Protein AF-A0A9D4TZZ9-F1 (afdb_monomer)

Nearest PDB structures (foldseek):
  2axd-assembly1_S  TM=3.353E-01  e=6.821E+00  Escherichia coli

InterPro domains:
  IPR019013 Vacuolar ATPase assembly integral membrane protein Vma21 [PF09446] (4-68)

Organism: Chlorella vulgaris (NCBI:txid3077)

Radius of gyration: 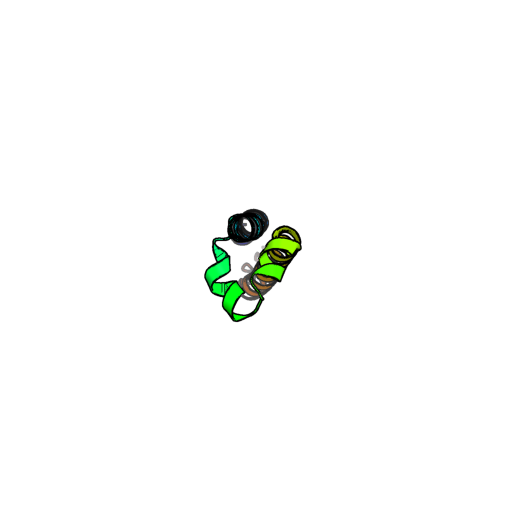18.96 Å; Cα contacts (8 Å, |Δi|>4): 49; chains: 1; bounding box: 41×22×60 Å

Mean predicted aligned error: 7.6 Å

Secondary structure (DSSP, 8-state):
-HHHHHHHHHHHHHHHHHHHHHHTTTTHHHHTTTS-HHHHHHTHHHHHHHHHHHHHHHHHHHHHHHHHHSPPPPP-----

Structure (mmCIF, N/CA/C/O backbone):
data_AF-A0A9D4TZZ9-F1
#
_entry.id   AF-A0A9D4TZZ9-F1
#
loop_
_atom_site.group_PDB
_atom_site.id
_atom_site.type_symbol
_atom_site.label_atom_id
_atom_site.label_alt_id
_atom_site.label_comp_id
_atom_site.label_asym_id
_atom_site.label_entity_id
_atom_site.label_seq_id
_atom_site.pdbx_PDB_ins_code
_atom_site.Cartn_x
_atom_site.Cartn_y
_atom_site.Cartn_z
_atom_site.occupancy
_atom_site.B_iso_or_equiv
_atom_site.auth_seq_id
_atom_site.auth_comp_id
_atom_site.auth_asym_id
_atom_site.auth_atom_id
_atom_site.pdbx_PDB_model_num
ATOM 1 N N . MET A 1 1 ? 9.315 2.342 -22.517 1.00 65.75 1 MET A N 1
ATOM 2 C CA . MET A 1 1 ? 7.834 2.200 -22.524 1.00 65.75 1 MET A CA 1
ATOM 3 C C . MET A 1 1 ? 7.340 1.198 -21.487 1.00 65.75 1 MET A C 1
ATOM 5 O O . MET A 1 1 ? 6.480 1.580 -20.710 1.00 65.75 1 MET A O 1
ATOM 9 N N . LEU A 1 2 ? 7.889 -0.025 -21.421 1.00 80.50 2 LEU A N 1
ATOM 10 C CA . LEU A 1 2 ? 7.450 -1.054 -20.463 1.00 80.50 2 LEU A CA 1
ATOM 11 C C . LEU A 1 2 ? 7.471 -0.580 -18.995 1.00 80.50 2 LEU A C 1
ATOM 13 O O . LEU A 1 2 ? 6.481 -0.758 -18.295 1.00 80.50 2 LEU A O 1
ATOM 17 N N . LEU A 1 3 ? 8.554 0.078 -18.559 1.00 80.69 3 LEU A N 1
ATOM 18 C CA . LEU A 1 3 ? 8.701 0.612 -17.199 1.00 80.69 3 LEU A CA 1
ATOM 19 C C . LEU A 1 3 ? 7.553 1.564 -16.826 1.00 80.69 3 LEU A C 1
ATOM 21 O O . LEU A 1 3 ? 6.885 1.370 -15.816 1.00 80.69 3 LEU A O 1
ATOM 25 N N . ILE A 1 4 ? 7.262 2.538 -17.689 1.00 83.44 4 ILE A N 1
ATOM 26 C CA . ILE A 1 4 ? 6.177 3.506 -17.477 1.00 83.44 4 ILE A CA 1
ATOM 27 C C . ILE A 1 4 ? 4.832 2.782 -17.365 1.00 83.44 4 ILE A C 1
ATOM 29 O O . ILE A 1 4 ? 4.111 3.002 -16.401 1.00 83.44 4 ILE A O 1
ATOM 33 N N . THR A 1 5 ? 4.512 1.874 -18.292 1.00 86.12 5 THR A N 1
ATOM 34 C CA . THR A 1 5 ? 3.232 1.148 -18.277 1.00 86.12 5 THR A CA 1
ATOM 35 C C . THR A 1 5 ? 3.058 0.300 -17.017 1.00 86.12 5 THR A C 1
ATOM 37 O O . THR A 1 5 ? 1.987 0.319 -16.413 1.00 86.12 5 THR A O 1
ATOM 40 N N . VAL A 1 6 ? 4.108 -0.408 -16.587 1.00 88.06 6 VAL A N 1
ATOM 41 C CA . VAL A 1 6 ? 4.081 -1.227 -15.365 1.00 88.06 6 VAL A CA 1
ATOM 42 C C . VAL A 1 6 ? 3.843 -0.352 -14.139 1.00 88.06 6 VAL A C 1
ATOM 44 O O . VAL A 1 6 ? 2.948 -0.639 -13.346 1.00 88.06 6 VAL A O 1
ATOM 47 N N . PHE A 1 7 ? 4.587 0.746 -13.996 1.00 88.56 7 PHE A N 1
ATOM 48 C CA . PHE A 1 7 ? 4.431 1.627 -12.843 1.00 88.56 7 PHE A CA 1
ATOM 49 C C . PHE A 1 7 ? 3.113 2.403 -12.859 1.00 88.56 7 PHE A C 1
ATOM 51 O O . PHE A 1 7 ? 2.519 2.572 -11.800 1.00 88.56 7 PHE A O 1
ATOM 58 N N . SER A 1 8 ? 2.581 2.787 -14.023 1.00 87.06 8 SER A N 1
ATOM 59 C CA . SER A 1 8 ? 1.229 3.353 -14.122 1.00 87.06 8 SER A CA 1
ATOM 60 C C . SER A 1 8 ? 0.159 2.373 -13.637 1.00 87.06 8 SER A C 1
ATOM 62 O O . SER A 1 8 ? -0.759 2.776 -12.927 1.00 87.06 8 SER A O 1
ATOM 64 N N . LEU A 1 9 ? 0.286 1.083 -13.966 1.00 90.50 9 LEU A N 1
ATOM 65 C CA . LEU A 1 9 ? -0.647 0.062 -13.488 1.00 90.50 9 LEU A CA 1
ATOM 66 C C . LEU A 1 9 ? -0.513 -0.152 -11.971 1.00 90.50 9 LEU A C 1
ATOM 68 O O . LEU A 1 9 ? -1.514 -0.234 -11.260 1.00 90.50 9 LEU A O 1
ATOM 72 N N . LEU A 1 10 ? 0.724 -0.189 -11.467 1.00 88.81 10 LEU A N 1
ATOM 73 C CA . LEU A 1 10 ? 1.020 -0.333 -10.040 1.00 88.81 10 LEU A CA 1
ATOM 74 C C . LEU A 1 10 ? 0.503 0.851 -9.216 1.00 88.81 10 LEU A C 1
ATOM 76 O O . LEU A 1 10 ? -0.040 0.627 -8.138 1.00 88.81 10 LEU A O 1
ATOM 80 N N . MET A 1 11 ? 0.588 2.078 -9.734 1.00 88.19 11 MET A N 1
ATOM 81 C CA . MET A 1 11 ? 0.045 3.283 -9.088 1.00 88.19 11 MET A CA 1
ATOM 82 C C . MET A 1 11 ? -1.460 3.221 -8.848 1.00 88.19 11 MET A C 1
ATOM 84 O O . MET A 1 11 ? -1.959 3.916 -7.972 1.00 88.19 11 MET A O 1
ATOM 88 N N . VAL A 1 12 ? -2.186 2.403 -9.608 1.00 87.81 12 VAL A N 1
ATOM 89 C CA . VAL A 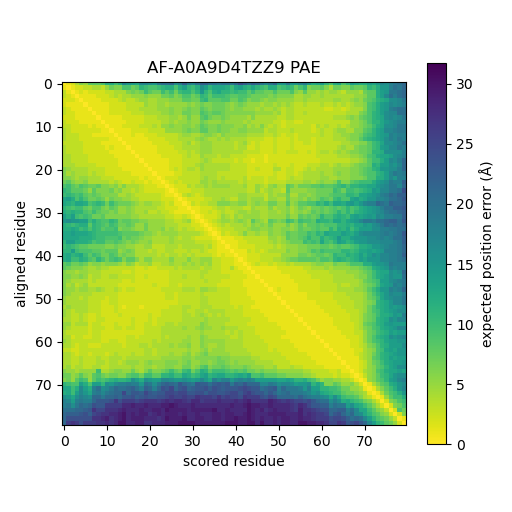1 12 ? -3.626 2.201 -9.425 1.00 87.81 12 VAL A CA 1
ATOM 90 C C . VAL A 1 12 ? -3.881 0.953 -8.582 1.00 87.81 12 VAL A C 1
ATOM 92 O O . VAL A 1 12 ? -4.631 0.995 -7.608 1.00 87.81 12 VAL A O 1
ATOM 95 N N . ALA A 1 13 ? -3.229 -0.160 -8.918 1.00 91.06 13 ALA A N 1
ATOM 96 C CA . ALA A 1 13 ? -3.480 -1.447 -8.282 1.00 91.06 13 ALA A CA 1
ATOM 97 C C . ALA A 1 13 ? -3.008 -1.503 -6.819 1.00 91.06 13 ALA A C 1
ATOM 99 O O . ALA A 1 13 ? -3.739 -2.003 -5.963 1.00 91.06 13 ALA A O 1
ATOM 100 N N . LEU A 1 14 ? -1.817 -0.986 -6.499 1.00 90.62 14 LEU A N 1
ATOM 101 C CA . LEU A 1 14 ? -1.262 -1.034 -5.140 1.00 90.62 14 LEU A CA 1
ATOM 102 C C . LEU A 1 14 ? -2.102 -0.266 -4.108 1.00 90.62 14 LEU A C 1
ATOM 104 O O . LEU A 1 14 ? -2.451 -0.863 -3.091 1.00 90.62 14 LEU A O 1
ATOM 108 N N . PRO A 1 15 ? -2.486 1.006 -4.319 1.00 90.62 15 PRO A N 1
ATOM 109 C CA . PRO A 1 15 ? -3.310 1.703 -3.337 1.00 90.62 15 PRO A CA 1
ATOM 110 C C . PRO A 1 15 ? -4.703 1.096 -3.193 1.00 90.62 15 PRO A C 1
ATOM 112 O O . PRO A 1 15 ? -5.190 0.985 -2.071 1.00 90.62 15 PRO A O 1
ATOM 115 N N . LEU A 1 16 ? -5.333 0.652 -4.288 1.00 91.88 16 LEU A N 1
ATOM 116 C CA . LEU A 1 16 ? -6.648 0.006 -4.223 1.00 91.88 16 LEU A CA 1
ATOM 117 C C . LEU A 1 16 ? -6.598 -1.315 -3.450 1.00 91.88 16 LEU A C 1
ATOM 119 O O . LEU A 1 16 ? -7.480 -1.589 -2.637 1.00 91.88 16 LEU A O 1
ATOM 123 N N . THR A 1 17 ? -5.564 -2.129 -3.676 1.00 92.19 17 THR A N 1
ATOM 124 C CA . THR A 1 17 ? -5.379 -3.392 -2.947 1.00 92.19 17 THR A CA 1
ATOM 125 C C . THR A 1 17 ? -5.053 -3.149 -1.477 1.00 92.19 17 THR A C 1
ATOM 127 O O . THR A 1 17 ? -5.692 -3.760 -0.623 1.00 92.19 17 THR A O 1
ATOM 130 N N . ALA A 1 18 ? -4.151 -2.212 -1.167 1.00 90.94 18 ALA A N 1
ATOM 131 C CA . ALA A 1 18 ? -3.821 -1.827 0.205 1.00 90.94 18 ALA A CA 1
ATOM 132 C C . ALA A 1 18 ? -5.051 -1.299 0.962 1.00 90.94 18 ALA A C 1
ATOM 134 O O . ALA A 1 18 ? -5.335 -1.760 2.069 1.00 90.94 18 ALA A O 1
ATOM 135 N N . PHE A 1 19 ? -5.824 -0.404 0.337 1.00 91.56 19 PHE A N 1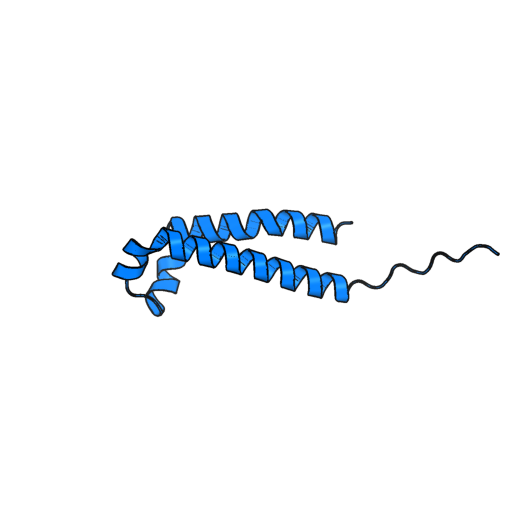
ATOM 136 C CA . PHE A 1 19 ? -7.072 0.110 0.898 1.00 91.56 19 PHE A CA 1
ATOM 137 C C . PHE A 1 19 ? -8.075 -1.018 1.139 1.00 91.56 19 PHE A C 1
ATOM 139 O O . PHE A 1 19 ? -8.580 -1.169 2.246 1.00 91.56 19 PHE A O 1
ATOM 146 N N . SER A 1 20 ? -8.338 -1.844 0.123 1.00 92.31 20 SER A N 1
ATOM 147 C CA . SER A 1 20 ? -9.313 -2.935 0.204 1.00 92.31 20 SER A CA 1
ATOM 148 C C . SER A 1 20 ? -8.936 -3.966 1.271 1.00 92.31 20 SER A C 1
ATOM 150 O O . SER A 1 20 ? -9.794 -4.444 2.012 1.00 92.31 20 SER A O 1
ATOM 152 N N . TRP A 1 21 ? -7.654 -4.303 1.411 1.00 92.31 21 TRP A N 1
ATOM 153 C CA . TRP A 1 21 ? -7.200 -5.248 2.433 1.00 92.31 21 TRP A CA 1
ATOM 154 C C . TRP A 1 21 ? -7.307 -4.682 3.848 1.00 92.31 21 TRP A C 1
ATOM 156 O O . TRP A 1 21 ? -7.757 -5.397 4.745 1.00 92.31 21 TRP A O 1
ATOM 166 N N . ALA A 1 22 ? -6.945 -3.415 4.049 1.00 88.81 22 ALA A N 1
ATOM 167 C CA . ALA A 1 22 ? -7.113 -2.737 5.332 1.00 88.81 22 ALA A CA 1
ATOM 168 C C . ALA A 1 22 ? -8.600 -2.561 5.696 1.00 88.81 22 ALA A C 1
ATOM 170 O O . ALA A 1 22 ? -9.006 -2.803 6.834 1.00 88.81 22 ALA A O 1
ATOM 171 N N . TRP A 1 23 ? -9.431 -2.217 4.710 1.00 89.88 23 TRP A N 1
ATOM 172 C CA . TRP A 1 23 ? -10.877 -2.071 4.867 1.00 89.88 23 TRP A CA 1
ATOM 173 C C . TRP A 1 23 ? -11.560 -3.378 5.275 1.00 89.88 23 TRP A C 1
ATOM 175 O O . TRP A 1 23 ? -12.401 -3.386 6.163 1.00 89.88 23 TRP A O 1
ATOM 185 N N . ASN A 1 24 ? -11.170 -4.501 4.669 1.00 89.56 24 ASN A N 1
ATOM 186 C CA . ASN A 1 24 ? -11.719 -5.820 4.999 1.00 89.56 24 ASN A CA 1
ATOM 187 C C . ASN A 1 24 ? -11.109 -6.441 6.269 1.00 89.56 24 ASN A C 1
ATOM 189 O O . ASN A 1 24 ? -11.374 -7.602 6.570 1.00 89.56 24 ASN A O 1
ATOM 193 N N . GLY A 1 25 ? -10.240 -5.717 6.978 1.00 85.75 25 GLY A N 1
ATOM 194 C CA . GLY A 1 25 ? -9.590 -6.194 8.199 1.00 85.75 25 GLY A CA 1
ATOM 195 C C . GLY A 1 25 ? -8.587 -7.323 8.001 1.00 85.75 25 GLY A C 1
ATOM 196 O O . GLY A 1 25 ? -8.136 -7.955 8.952 1.00 85.75 25 GLY A O 1
ATOM 197 N N . ARG A 1 26 ? -8.152 -7.551 6.759 1.00 88.81 26 ARG A N 1
ATOM 198 C CA . ARG A 1 26 ? -7.157 -8.578 6.422 1.00 88.81 26 ARG A CA 1
ATOM 199 C C . ARG A 1 26 ? -5.792 -8.302 7.054 1.00 88.81 26 ARG A C 1
ATOM 201 O O . ARG A 1 26 ? -4.999 -9.220 7.231 1.00 88.81 26 ARG A O 1
ATOM 208 N N . LEU A 1 27 ? -5.530 -7.035 7.371 1.00 85.44 27 LEU A N 1
ATOM 209 C CA . LEU A 1 27 ? -4.312 -6.565 8.024 1.00 85.44 27 LEU A CA 1
ATOM 210 C C . LEU A 1 27 ? -4.467 -6.426 9.544 1.00 85.44 27 LEU A C 1
ATOM 212 O O . LEU A 1 27 ? -3.482 -6.123 10.207 1.00 85.44 27 LEU A O 1
ATOM 216 N N . ASP A 1 28 ? -5.650 -6.682 10.113 1.00 85.00 28 ASP A N 1
ATOM 217 C CA . ASP A 1 28 ? -5.904 -6.474 11.544 1.00 85.00 28 ASP A CA 1
ATOM 218 C C . ASP A 1 28 ? -4.968 -7.320 12.409 1.00 85.00 28 ASP A C 1
ATOM 220 O O . ASP A 1 28 ? -4.448 -6.824 13.398 1.00 85.00 28 ASP A O 1
ATOM 224 N N . GLY A 1 29 ? -4.650 -8.553 11.999 1.00 84.50 29 GLY A N 1
ATOM 225 C CA . GLY A 1 29 ? -3.689 -9.398 12.720 1.00 84.50 29 GLY A CA 1
ATOM 226 C C . GLY A 1 29 ? -2.283 -8.790 12.822 1.00 84.50 29 GLY A C 1
ATOM 227 O O . GLY A 1 29 ? -1.607 -8.974 13.829 1.00 84.50 29 GLY A O 1
ATOM 228 N N . LEU A 1 30 ? -1.857 -8.024 11.813 1.00 85.75 30 LEU A N 1
ATOM 229 C CA . LEU A 1 30 ? -0.591 -7.287 11.851 1.00 85.75 30 LEU A CA 1
ATOM 230 C C . LEU A 1 30 ? -0.744 -5.978 12.629 1.00 85.75 30 LEU A C 1
ATOM 232 O O . LEU A 1 30 ? 0.116 -5.629 13.435 1.00 85.75 30 LEU A O 1
ATOM 236 N N . LEU A 1 31 ? -1.847 -5.262 12.420 1.00 85.44 31 LEU A N 1
ATOM 237 C CA . LEU A 1 31 ? -2.076 -3.948 13.011 1.00 85.44 31 LEU A CA 1
ATOM 238 C C . LEU A 1 31 ? -2.368 -4.011 14.513 1.00 85.44 31 LEU A C 1
ATOM 240 O O . LEU A 1 31 ? -1.973 -3.098 15.228 1.00 85.44 31 LEU A O 1
ATOM 244 N N . LEU A 1 32 ? -2.973 -5.091 15.010 1.00 86.88 32 LEU A N 1
ATOM 245 C CA . LEU A 1 32 ? -3.247 -5.314 16.436 1.00 86.88 32 LEU A CA 1
ATOM 246 C C . LEU A 1 32 ? -1.976 -5.403 17.290 1.00 86.88 32 LEU A C 1
ATOM 248 O O . LEU A 1 32 ? -2.036 -5.208 18.500 1.00 86.88 32 LEU A O 1
ATOM 252 N N . SER A 1 33 ? -0.820 -5.673 16.674 1.00 85.25 33 SER A N 1
ATOM 253 C CA . SER A 1 33 ? 0.470 -5.640 17.374 1.00 85.25 33 SER A CA 1
ATOM 254 C C . SER A 1 33 ? 0.947 -4.216 17.701 1.00 85.25 33 SER A C 1
ATOM 256 O O . SER A 1 33 ? 1.823 -4.046 18.545 1.00 85.25 33 SER A O 1
ATOM 258 N N . ILE A 1 34 ? 0.366 -3.197 17.056 1.00 86.44 34 ILE A N 1
ATOM 259 C CA . ILE A 1 34 ? 0.784 -1.788 17.148 1.00 86.44 34 ILE A CA 1
ATOM 260 C C . ILE A 1 34 ? -0.377 -0.891 17.613 1.00 86.44 34 ILE A C 1
ATOM 262 O O . ILE A 1 34 ? -0.163 0.103 18.303 1.00 86.44 34 ILE A O 1
ATOM 266 N N . LEU A 1 35 ? -1.614 -1.233 17.248 1.00 86.31 35 LEU A N 1
ATOM 267 C CA . LEU A 1 35 ? -2.825 -0.452 17.482 1.00 86.31 35 LEU A CA 1
ATOM 268 C C . LEU A 1 35 ? -3.818 -1.235 18.340 1.00 86.31 35 LEU A C 1
ATOM 270 O O . LEU A 1 35 ? -3.957 -2.449 18.210 1.00 86.31 35 LEU A O 1
ATOM 274 N N . SER A 1 36 ? -4.555 -0.529 19.198 1.00 88.00 36 SER A N 1
ATOM 275 C CA . SER A 1 36 ? -5.604 -1.164 19.992 1.00 88.00 36 SER A CA 1
ATOM 276 C C . SER A 1 36 ? -6.806 -1.556 19.112 1.00 88.00 36 SER A C 1
ATOM 278 O O . SER A 1 36 ? -7.096 -0.872 18.125 1.00 88.00 36 SER A O 1
ATOM 280 N N . PRO A 1 37 ? -7.555 -2.616 19.474 1.00 85.69 37 PRO A N 1
ATOM 281 C CA . PRO A 1 37 ? -8.717 -3.073 18.702 1.00 85.69 37 PRO A CA 1
ATOM 282 C C . PRO A 1 37 ? -9.760 -1.970 18.494 1.00 85.69 37 PRO A C 1
ATOM 284 O O . PRO A 1 37 ? -10.320 -1.823 17.413 1.00 85.69 37 PRO A O 1
ATOM 287 N N . LYS A 1 38 ? -9.962 -1.143 19.525 1.00 87.50 38 LYS A N 1
ATOM 288 C CA . LYS A 1 38 ? -10.917 -0.034 19.510 1.00 87.50 38 LYS A CA 1
ATOM 289 C C . LYS A 1 38 ? -10.531 1.046 18.493 1.00 87.50 38 LYS A C 1
ATOM 291 O O . LYS A 1 38 ? -11.382 1.557 17.776 1.00 87.50 38 LYS A O 1
ATOM 296 N N . LEU A 1 39 ? -9.232 1.341 18.384 1.00 85.25 39 LEU A N 1
ATOM 297 C CA . LEU A 1 39 ? -8.691 2.277 17.395 1.00 85.25 39 LEU A CA 1
ATOM 298 C C . LEU A 1 39 ? -8.832 1.741 15.967 1.00 85.25 39 LEU A C 1
ATOM 300 O O . LEU A 1 39 ? -9.142 2.504 15.057 1.00 85.25 39 LEU A O 1
ATOM 304 N N . LEU A 1 40 ? -8.630 0.435 15.773 1.00 85.56 40 LEU A N 1
ATOM 305 C CA . LEU A 1 40 ? -8.812 -0.210 14.471 1.00 85.56 40 LEU A CA 1
ATOM 306 C C . LEU A 1 40 ? -10.257 -0.148 13.988 1.00 85.56 40 LEU A C 1
ATOM 308 O 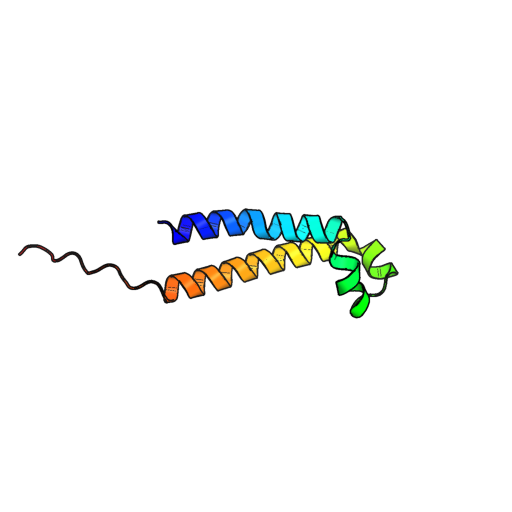O . LEU A 1 40 ? -10.487 0.031 12.797 1.00 85.56 40 LEU A O 1
ATOM 312 N N . GLU A 1 41 ? -11.216 -0.282 14.897 1.00 86.06 41 GLU A N 1
ATOM 313 C CA . GLU A 1 41 ? -12.637 -0.239 14.569 1.00 86.06 41 GLU A CA 1
ATOM 314 C C . GLU A 1 41 ? -13.112 1.193 14.285 1.00 86.06 41 GLU A C 1
ATOM 316 O O . GLU A 1 41 ? -13.713 1.447 13.242 1.00 86.06 41 GLU A O 1
ATOM 321 N N . GLU A 1 42 ? -12.758 2.151 15.150 1.00 89.38 42 GLU A N 1
ATOM 322 C CA . GLU A 1 42 ? -13.154 3.559 15.004 1.00 89.38 42 GLU A CA 1
ATOM 323 C C . GLU A 1 42 ? -12.462 4.252 13.819 1.00 89.38 42 GLU A C 1
ATOM 325 O O . GLU A 1 42 ? -13.057 5.106 13.161 1.00 89.38 42 GLU A O 1
ATOM 330 N N . GLN A 1 43 ? -11.208 3.893 13.522 1.00 91.25 43 GLN A N 1
ATOM 331 C CA . GLN A 1 43 ? -10.390 4.577 12.513 1.00 91.25 43 GLN A CA 1
ATOM 332 C C . GLN A 1 43 ? -10.044 3.716 11.300 1.00 91.25 43 GLN A C 1
ATOM 334 O O . GLN A 1 43 ? -9.145 4.065 10.534 1.00 91.25 43 GLN A O 1
ATOM 339 N N . ARG A 1 44 ? -10.779 2.627 11.055 1.00 88.62 44 ARG A N 1
ATOM 340 C CA . ARG A 1 44 ? -10.519 1.704 9.937 1.00 88.62 44 ARG A CA 1
ATOM 341 C C . ARG A 1 44 ? -10.351 2.408 8.593 1.00 88.62 44 ARG A C 1
ATOM 343 O O . ARG A 1 44 ? -9.406 2.133 7.859 1.00 88.62 44 ARG A O 1
ATOM 350 N N . VAL A 1 45 ? -11.253 3.344 8.296 1.00 90.94 45 VAL A N 1
ATOM 351 C CA . VAL A 1 45 ? -11.247 4.154 7.067 1.00 90.94 45 VAL A CA 1
ATOM 352 C C . VAL A 1 45 ? -9.937 4.940 6.948 1.00 90.94 45 VAL A C 1
ATOM 354 O O . VAL A 1 45 ? -9.311 4.964 5.891 1.00 90.94 45 VAL A O 1
ATOM 357 N N . VAL A 1 46 ? -9.520 5.575 8.047 1.00 91.19 46 VAL A N 1
ATOM 358 C CA . VAL A 1 46 ? -8.336 6.440 8.115 1.00 91.19 46 VAL A CA 1
ATOM 359 C C . VAL A 1 46 ? -7.068 5.607 7.980 1.00 91.19 46 VAL A C 1
ATOM 361 O O . VAL A 1 46 ? -6.178 5.969 7.213 1.00 91.19 46 VAL A O 1
ATOM 364 N N . ILE A 1 47 ? -7.000 4.461 8.656 1.00 90.69 47 ILE A N 1
ATOM 365 C CA . ILE A 1 47 ? -5.885 3.516 8.555 1.00 90.69 47 ILE A CA 1
ATOM 366 C C . ILE A 1 47 ? -5.775 2.983 7.122 1.00 90.69 47 ILE A C 1
ATOM 368 O O . ILE A 1 47 ? -4.692 3.009 6.538 1.00 90.69 47 ILE A O 1
ATOM 372 N N . ALA A 1 48 ? -6.893 2.568 6.521 1.00 90.38 48 ALA A N 1
ATOM 373 C CA . ALA A 1 48 ? -6.931 2.098 5.140 1.00 90.38 48 ALA A CA 1
ATOM 374 C C . ALA A 1 48 ? -6.496 3.185 4.148 1.00 90.38 48 ALA A C 1
ATOM 376 O O . ALA A 1 48 ? -5.684 2.922 3.262 1.00 90.38 48 ALA A O 1
ATOM 377 N N . GLY A 1 49 ? -6.979 4.418 4.327 1.00 90.62 49 GLY A N 1
ATOM 378 C CA . GLY A 1 49 ? -6.561 5.571 3.531 1.00 90.62 49 GLY A CA 1
ATOM 379 C C . GLY A 1 49 ? -5.069 5.870 3.679 1.00 90.62 49 GLY A C 1
ATOM 380 O O . GLY A 1 49 ? -4.374 6.070 2.686 1.00 90.62 49 GLY A O 1
ATOM 381 N N . THR A 1 50 ? -4.549 5.817 4.904 1.00 92.31 50 THR A N 1
ATOM 382 C CA . THR A 1 50 ? -3.127 6.051 5.195 1.00 92.31 50 THR A CA 1
ATOM 383 C C . THR A 1 50 ? -2.244 4.992 4.537 1.00 92.31 50 THR A C 1
ATOM 385 O O . THR A 1 50 ? -1.243 5.327 3.906 1.00 92.31 50 THR A O 1
ATOM 388 N N . LEU A 1 51 ? -2.640 3.717 4.609 1.00 91.62 51 LEU A N 1
ATOM 389 C CA . LEU A 1 51 ? -1.944 2.617 3.938 1.00 91.62 51 LEU A CA 1
ATOM 390 C C . LEU A 1 51 ? -1.979 2.752 2.413 1.00 91.62 51 LEU A C 1
ATOM 392 O O . LEU A 1 51 ? -0.973 2.491 1.757 1.00 91.62 51 LEU A O 1
ATOM 396 N N . ALA A 1 52 ? -3.098 3.201 1.844 1.00 91.44 52 ALA A N 1
ATOM 397 C CA . ALA A 1 52 ? -3.200 3.460 0.413 1.00 91.44 52 ALA A CA 1
ATOM 398 C C . ALA A 1 52 ? -2.240 4.576 -0.030 1.00 91.44 52 ALA A C 1
ATOM 400 O O . ALA A 1 52 ? -1.497 4.403 -0.995 1.00 91.44 52 ALA A O 1
ATOM 401 N N . VAL A 1 53 ? -2.189 5.691 0.706 1.00 93.31 53 VAL A N 1
ATOM 402 C CA . VAL A 1 53 ? -1.249 6.793 0.435 1.00 93.31 53 VAL A CA 1
ATOM 403 C C . VAL A 1 53 ? 0.204 6.333 0.586 1.00 93.31 53 VAL A C 1
ATOM 405 O O . VAL A 1 53 ? 1.049 6.668 -0.248 1.00 93.31 53 VAL A O 1
ATOM 408 N N . ALA A 1 54 ? 0.515 5.531 1.606 1.00 92.94 54 ALA A N 1
ATOM 409 C CA . ALA A 1 54 ?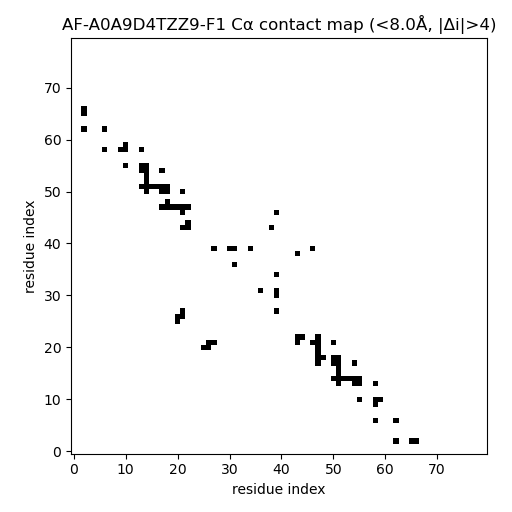 1.845 4.950 1.774 1.00 92.94 54 ALA A CA 1
ATOM 410 C C . ALA A 1 54 ? 2.228 4.048 0.585 1.00 92.94 54 ALA A C 1
ATOM 412 O O . ALA A 1 54 ? 3.348 4.140 0.082 1.00 92.94 54 ALA A O 1
ATOM 413 N N . ALA A 1 55 ? 1.290 3.241 0.080 1.00 91.88 55 ALA A N 1
ATOM 414 C CA . ALA A 1 55 ? 1.502 2.385 -1.085 1.00 91.88 55 ALA A CA 1
ATOM 415 C C . ALA A 1 55 ? 1.785 3.188 -2.369 1.00 91.88 55 ALA A C 1
ATOM 417 O O . ALA A 1 55 ? 2.666 2.804 -3.138 1.00 91.88 55 ALA A O 1
ATOM 418 N N . VAL A 1 56 ? 1.107 4.327 -2.578 1.00 91.56 56 VAL A N 1
ATOM 419 C CA . VAL A 1 56 ? 1.424 5.247 -3.690 1.00 91.56 56 VAL A CA 1
ATOM 420 C C . VAL A 1 56 ? 2.855 5.759 -3.573 1.00 91.56 56 VAL A C 1
ATOM 422 O O . VAL A 1 56 ? 3.623 5.656 -4.526 1.00 91.56 56 VAL A O 1
ATOM 425 N N . ASN A 1 57 ? 3.245 6.271 -2.403 1.00 92.62 57 ASN A N 1
ATOM 426 C CA . ASN A 1 57 ? 4.595 6.803 -2.199 1.00 92.62 57 ASN A CA 1
ATOM 427 C C . ASN A 1 57 ? 5.676 5.736 -2.420 1.00 92.62 57 ASN A C 1
ATOM 429 O O . ASN A 1 57 ? 6.699 6.017 -3.044 1.00 92.62 57 ASN A O 1
ATOM 433 N N . LEU A 1 58 ? 5.430 4.498 -1.979 1.00 91.19 58 LEU A N 1
ATOM 434 C CA . LEU A 1 58 ? 6.320 3.367 -2.235 1.00 91.19 58 LEU A CA 1
ATOM 435 C C . LEU A 1 58 ? 6.464 3.093 -3.741 1.00 91.19 58 LEU A C 1
ATOM 437 O O . LEU A 1 58 ? 7.579 2.919 -4.233 1.00 91.19 58 LEU A O 1
ATOM 441 N N . ALA A 1 59 ? 5.354 3.097 -4.485 1.00 89.56 59 ALA A N 1
ATOM 442 C CA . ALA A 1 59 ? 5.369 2.916 -5.933 1.00 89.56 59 ALA A CA 1
ATOM 443 C C . ALA A 1 59 ? 6.132 4.047 -6.645 1.00 89.56 59 ALA A C 1
ATOM 445 O O . ALA A 1 59 ? 6.873 3.773 -7.590 1.00 89.56 59 ALA A O 1
ATOM 446 N N . VAL A 1 60 ? 6.015 5.298 -6.173 1.00 88.94 60 VAL A N 1
ATOM 447 C CA . VAL A 1 60 ? 6.771 6.447 -6.716 1.00 88.94 60 VAL A CA 1
ATOM 448 C C . VAL A 1 60 ? 8.263 6.254 -6.469 1.00 88.94 60 VAL A C 1
ATOM 450 O O . VAL A 1 60 ? 9.058 6.365 -7.398 1.00 88.94 60 VAL A O 1
ATOM 453 N N . ALA A 1 61 ? 8.653 5.930 -5.236 1.00 90.88 61 ALA A N 1
ATOM 454 C CA . ALA A 1 61 ? 10.054 5.724 -4.881 1.00 90.88 61 ALA A CA 1
ATOM 455 C C . ALA A 1 61 ? 10.686 4.579 -5.692 1.00 90.88 61 ALA A C 1
ATOM 457 O O . ALA A 1 61 ? 11.805 4.710 -6.199 1.00 90.88 61 ALA A O 1
ATOM 458 N N . ALA A 1 62 ? 9.946 3.483 -5.877 1.00 89.94 62 ALA A N 1
ATOM 459 C CA . ALA A 1 62 ? 10.370 2.362 -6.705 1.00 89.94 62 ALA A CA 1
ATOM 460 C C . ALA A 1 62 ? 10.495 2.759 -8.187 1.00 89.94 62 ALA A C 1
ATOM 462 O O . ALA A 1 62 ? 11.473 2.375 -8.826 1.00 89.94 62 ALA A O 1
ATOM 463 N N . PHE A 1 63 ? 9.572 3.571 -8.717 1.00 89.38 63 PHE A N 1
ATOM 464 C CA . PHE A 1 63 ? 9.654 4.087 -10.086 1.0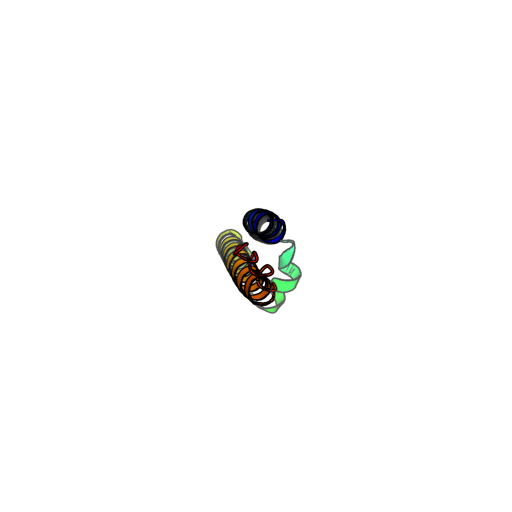0 89.38 63 PHE A CA 1
ATOM 465 C C . PHE A 1 63 ? 10.900 4.946 -10.289 1.00 89.38 63 PHE A C 1
ATOM 467 O O . PHE A 1 63 ? 11.646 4.717 -11.235 1.00 89.38 63 PHE A O 1
ATOM 474 N N . VAL A 1 64 ? 11.149 5.900 -9.387 1.00 89.56 64 VAL A N 1
ATOM 475 C CA . VAL A 1 64 ? 12.322 6.785 -9.454 1.00 89.56 64 VAL A CA 1
ATOM 476 C C . VAL A 1 64 ? 13.608 5.966 -9.416 1.00 89.56 64 VAL A C 1
ATOM 478 O O . VAL A 1 64 ? 14.485 6.164 -10.251 1.00 89.56 64 VAL A O 1
ATOM 481 N N . THR A 1 65 ? 13.695 4.999 -8.501 1.00 89.25 65 THR A N 1
ATOM 482 C CA . THR A 1 65 ? 14.853 4.100 -8.401 1.00 89.25 65 THR A CA 1
ATOM 483 C C . THR A 1 65 ? 15.052 3.298 -9.686 1.00 89.25 65 THR A C 1
ATOM 485 O O . THR A 1 65 ? 16.166 3.206 -10.194 1.00 89.25 65 THR A O 1
ATOM 488 N N . ALA A 1 66 ? 13.977 2.740 -10.243 1.00 87.25 66 ALA A N 1
ATOM 489 C CA . ALA A 1 66 ? 14.046 1.933 -11.454 1.00 87.25 66 ALA A CA 1
ATOM 490 C C . ALA A 1 66 ? 14.420 2.770 -12.689 1.00 87.25 66 ALA A C 1
ATOM 492 O O . ALA A 1 66 ? 15.252 2.342 -13.484 1.00 87.25 66 ALA A O 1
ATOM 493 N N . ALA A 1 67 ? 13.878 3.983 -12.810 1.00 85.81 67 ALA A N 1
ATOM 494 C CA . ALA A 1 67 ? 14.237 4.927 -13.865 1.00 85.81 67 ALA A CA 1
ATOM 495 C C . ALA A 1 67 ? 15.706 5.369 -13.769 1.00 85.81 67 ALA A C 1
ATOM 497 O O . ALA A 1 67 ? 16.354 5.583 -14.787 1.00 85.81 67 ALA A O 1
ATOM 498 N N . TRP A 1 68 ? 16.256 5.472 -12.556 1.00 86.69 68 TRP A N 1
ATOM 499 C CA . TRP A 1 68 ? 17.661 5.836 -12.357 1.00 86.69 68 TRP A CA 1
ATOM 500 C C . TRP A 1 68 ? 18.635 4.707 -12.724 1.00 86.69 68 TRP A C 1
ATOM 502 O O . TRP A 1 68 ? 19.782 4.966 -13.081 1.00 86.69 68 TRP A O 1
ATOM 512 N N . LEU A 1 69 ? 18.171 3.456 -12.660 1.00 86.38 69 LEU A N 1
ATOM 513 C CA . LEU A 1 69 ? 18.927 2.265 -13.053 1.00 86.38 69 LEU A CA 1
ATOM 514 C C . LEU A 1 69 ? 18.766 1.905 -14.539 1.00 86.38 69 LEU A C 1
ATOM 516 O O . LEU A 1 69 ? 19.550 1.100 -15.052 1.00 86.38 69 LEU A O 1
ATOM 520 N N . GLU A 1 70 ? 17.779 2.469 -15.246 1.00 78.31 70 GLU A N 1
ATOM 521 C CA . GLU A 1 70 ? 17.665 2.298 -16.695 1.00 78.31 70 GLU A CA 1
ATOM 522 C C . GLU A 1 70 ? 18.893 2.914 -17.382 1.00 78.31 70 GLU A C 1
ATOM 524 O O . GLU A 1 70 ? 19.210 4.094 -17.226 1.00 78.31 70 GLU A O 1
ATOM 529 N N . LYS A 1 71 ? 19.612 2.098 -18.166 1.00 68.31 71 LYS A N 1
ATOM 530 C CA . LYS A 1 71 ? 20.709 2.605 -18.995 1.00 68.31 71 LYS A CA 1
ATOM 531 C C . LYS A 1 71 ? 20.143 3.601 -20.010 1.00 68.31 71 LYS A C 1
ATOM 533 O O . LYS A 1 71 ? 19.138 3.281 -20.652 1.00 68.31 71 LYS A O 1
ATOM 538 N N . PRO A 1 72 ? 20.796 4.759 -20.213 1.00 67.06 72 PRO A N 1
ATOM 539 C CA . PRO A 1 72 ? 20.381 5.678 -21.257 1.00 67.06 72 PRO A CA 1
ATOM 540 C C . PRO A 1 72 ? 20.401 4.946 -22.606 1.00 67.06 72 PRO A C 1
ATOM 542 O O . PRO A 1 72 ? 21.310 4.139 -22.847 1.00 67.06 72 PRO A O 1
ATOM 545 N N . PRO A 1 73 ? 19.407 5.185 -23.480 1.00 64.56 73 PRO A N 1
ATOM 546 C CA . PRO A 1 73 ? 19.403 4.587 -24.805 1.00 64.56 73 PRO A CA 1
ATOM 547 C C . PRO A 1 73 ? 20.706 4.960 -25.526 1.00 64.56 73 PRO A C 1
ATOM 549 O O . PRO A 1 73 ? 21.191 6.084 -2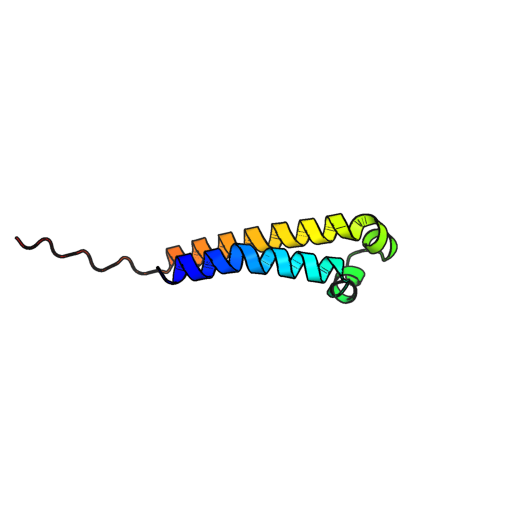5.349 1.00 64.56 73 PRO A O 1
ATOM 552 N N . PRO A 1 74 ? 21.305 4.038 -26.306 1.00 61.66 74 PRO A N 1
ATOM 553 C CA . PRO A 1 74 ? 22.508 4.347 -27.064 1.00 61.66 74 PRO A CA 1
ATOM 554 C C . PRO A 1 74 ? 22.224 5.588 -27.906 1.00 61.66 74 PRO A C 1
ATOM 556 O O . PRO A 1 74 ? 21.216 5.633 -28.615 1.00 61.66 74 PRO A O 1
ATOM 559 N N . ALA A 1 75 ? 23.070 6.611 -27.760 1.00 65.00 75 ALA A N 1
ATOM 560 C CA . ALA A 1 75 ? 22.926 7.854 -28.498 1.00 65.00 75 ALA A CA 1
ATOM 561 C C . ALA A 1 75 ? 22.772 7.500 -29.976 1.00 65.00 75 ALA A C 1
ATOM 563 O O . ALA A 1 75 ? 23.645 6.836 -30.540 1.00 65.00 75 ALA A O 1
ATOM 564 N N . ALA A 1 76 ? 21.642 7.888 -30.574 1.00 59.53 76 ALA A N 1
ATOM 565 C CA . ALA A 1 76 ? 21.456 7.768 -32.006 1.00 59.53 76 ALA A CA 1
ATOM 566 C C . ALA A 1 76 ? 22.654 8.468 -32.643 1.00 59.53 76 ALA A C 1
ATOM 568 O O . ALA A 1 76 ? 22.838 9.676 -32.466 1.00 59.53 76 ALA A O 1
ATOM 569 N N . ARG A 1 77 ? 23.523 7.680 -33.281 1.00 55.88 77 ARG A N 1
ATOM 570 C CA . ARG A 1 77 ? 24.627 8.193 -34.077 1.00 55.88 77 ARG A CA 1
ATOM 571 C C . ARG A 1 77 ? 23.955 9.128 -35.073 1.00 55.88 77 ARG A C 1
ATOM 573 O O . ARG A 1 77 ? 23.163 8.664 -35.889 1.00 55.88 77 ARG A O 1
ATOM 580 N N . LYS A 1 78 ? 24.155 10.439 -34.918 1.00 56.59 78 LYS A N 1
ATOM 581 C CA . LYS A 1 78 ? 23.851 11.367 -36.000 1.00 56.59 78 LYS A CA 1
ATOM 582 C C . LYS A 1 78 ? 24.729 10.874 -37.144 1.00 56.59 78 LYS A C 1
ATOM 584 O O . LYS A 1 78 ? 25.946 10.881 -36.990 1.00 56.59 78 LYS A O 1
ATOM 589 N N . GLU A 1 79 ? 24.112 10.282 -38.162 1.00 55.25 79 GLU A N 1
ATOM 590 C CA . GLU A 1 79 ? 24.788 10.090 -39.438 1.00 55.25 79 GLU A CA 1
ATOM 591 C C . GLU A 1 79 ? 25.282 11.468 -39.887 1.00 55.25 79 GLU A C 1
ATOM 593 O O . GLU A 1 79 ? 24.579 12.468 -39.697 1.00 55.25 79 GLU A O 1
ATOM 598 N N . ASP A 1 80 ? 26.543 11.471 -40.312 1.00 46.97 80 ASP A N 1
ATOM 599 C CA . ASP A 1 80 ? 27.402 12.630 -40.558 1.00 46.97 80 ASP A CA 1
ATOM 600 C C . ASP A 1 80 ? 26.810 13.662 -41.535 1.00 46.97 80 ASP A C 1
ATOM 602 O O . ASP A 1 80 ? 26.129 13.260 -42.508 1.00 46.97 80 ASP A O 1
#

Solvent-accessible surface area (backbone atoms only — not c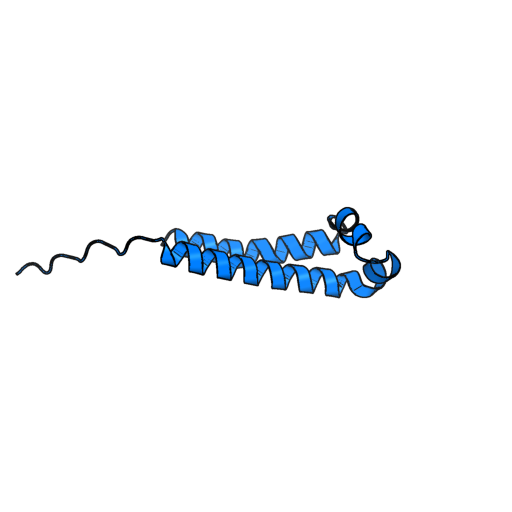omparable to full-atom values): 4547 Å² total; per-residue (Å²): 109,69,69,61,56,53,48,58,50,44,58,53,50,44,21,53,50,41,24,52,37,37,63,72,47,72,43,43,81,66,44,55,80,81,40,57,71,67,54,50,66,78,36,29,70,59,54,12,51,52,45,14,55,50,38,37,53,51,47,50,54,51,46,54,54,52,59,70,68,52,74,77,75,79,76,78,76,74,79,130

pLDDT: mean 84.69, std 10.3, range [46.97, 93.31]

Foldseek 3Di:
DVLVVVLVVQLPVQLVVLLVCLLVCVCVVVCVVPDPPVCSVVCSNVNSNVRSVVSNVVSVVVSVVVVVVDDDDDPPPPDD

Sequence (80 aa):
MLLITVFSLLMVALPLTAFSWAWNGRLDGLLLSILSPKLLEEQRVVIAGTLAVAAVNLAVAAFVT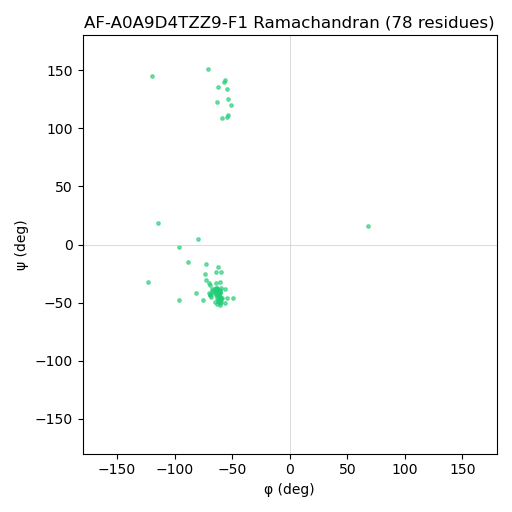AAWLEKPPPAARKED